Protein AF-A0A7X7Q668-F1 (afdb_monomer)

Mean predicted aligned error: 11.57 Å

Secondary structure (DSSP, 8-state):
------------------SS-TTTTT--EEPPBPTTSSB-TT--EE-GGGHHHHHHHHHHHHHHHTT-GGGGG--TTTS-TT-STTPPTTHHHHHHHHHHHHHS--S--------

Nearest PDB structures (foldseek):
  7r81-assembly1_W2  TM=2.474E-01  e=1.356E+00  Neurospora crassa

Structure (mmCIF, N/CA/C/O backbone):
data_AF-A0A7X7Q668-F1
#
_entry.id   AF-A0A7X7Q668-F1
#
loop_
_atom_site.group_PDB
_atom_site.id
_atom_site.type_symbol
_atom_site.label_atom_id
_atom_site.label_alt_id
_atom_site.label_comp_id
_atom_site.label_asym_id
_atom_site.label_entity_id
_atom_site.label_seq_id
_atom_site.pdbx_PDB_ins_code
_atom_site.Cartn_x
_atom_site.Cartn_y
_atom_site.Cartn_z
_atom_site.occupancy
_atom_site.B_iso_or_equiv
_atom_site.auth_seq_id
_atom_site.auth_comp_id
_atom_site.auth_asym_id
_atom_site.auth_atom_id
_atom_site.pdbx_PDB_model_num
ATOM 1 N N . MET A 1 1 ? -11.277 54.329 60.490 1.00 38.41 1 MET A N 1
ATOM 2 C CA . MET A 1 1 ? -11.273 54.574 59.031 1.00 38.41 1 MET A CA 1
ATOM 3 C C . MET A 1 1 ? -10.767 53.292 58.393 1.00 38.41 1 MET A C 1
ATOM 5 O O . MET A 1 1 ? -9.607 52.975 58.580 1.00 38.41 1 MET A O 1
ATOM 9 N N . SER A 1 2 ? -11.647 52.342 58.073 1.00 48.25 2 SER A N 1
ATOM 10 C CA . SER A 1 2 ? -12.401 52.238 56.810 1.00 48.25 2 SER A CA 1
ATOM 11 C C . SER A 1 2 ? -11.495 52.332 55.588 1.00 48.25 2 SER A C 1
ATOM 13 O O . SER A 1 2 ? -11.111 53.432 55.203 1.00 48.25 2 SER A O 1
ATOM 15 N N . ASN A 1 3 ? -11.137 51.176 55.032 1.00 40.28 3 ASN A N 1
ATOM 16 C CA . ASN A 1 3 ? -11.523 50.719 53.689 1.00 40.28 3 ASN A CA 1
ATOM 17 C C . ASN A 1 3 ? -10.728 49.430 53.411 1.00 40.28 3 ASN A C 1
ATOM 19 O O . ASN A 1 3 ? -9.520 49.409 53.610 1.00 40.28 3 ASN A O 1
ATOM 23 N N . ALA A 1 4 ? -11.365 48.274 53.246 1.00 43.28 4 ALA A N 1
ATOM 24 C CA . ALA A 1 4 ? -12.292 47.835 52.195 1.00 43.28 4 ALA A CA 1
ATOM 25 C C . ALA A 1 4 ? -11.543 46.977 51.166 1.00 43.28 4 ALA A C 1
ATOM 27 O O . ALA A 1 4 ? -10.462 47.317 50.696 1.00 43.28 4 ALA A O 1
ATOM 28 N N . GLU A 1 5 ? -12.151 45.829 50.912 1.00 51.31 5 GLU A N 1
ATOM 29 C CA . GLU A 1 5 ? -11.714 44.702 50.108 1.00 51.31 5 GLU A CA 1
ATOM 30 C C . GLU A 1 5 ? -11.425 45.070 48.649 1.00 51.31 5 GLU A C 1
ATOM 32 O O . GLU A 1 5 ? -12.099 45.907 48.054 1.00 51.31 5 GLU A O 1
ATOM 37 N N . ALA A 1 6 ? -10.506 44.332 48.033 1.00 41.88 6 ALA A N 1
ATOM 38 C CA . ALA A 1 6 ? -10.615 44.013 46.619 1.00 41.88 6 ALA A CA 1
ATOM 39 C C . ALA A 1 6 ? -10.136 42.573 46.428 1.00 41.88 6 ALA A C 1
ATOM 41 O O . ALA A 1 6 ? -8.952 42.301 46.241 1.00 41.88 6 ALA A O 1
ATOM 42 N N . GLY A 1 7 ? -11.081 41.637 46.537 1.00 50.84 7 GLY A N 1
ATOM 43 C CA . GLY A 1 7 ? -10.906 40.303 45.991 1.00 50.84 7 GLY A CA 1
ATOM 44 C C . GL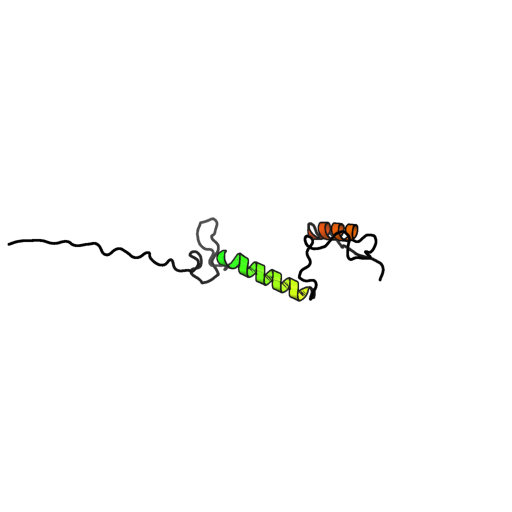Y A 1 7 ? -10.721 40.406 44.481 1.00 50.84 7 GLY A C 1
ATOM 45 O O . GLY A 1 7 ? -11.487 41.086 43.799 1.00 50.84 7 GLY A O 1
ATOM 46 N N . GLN A 1 8 ? -9.704 39.730 43.961 1.00 53.12 8 GLN A N 1
ATOM 47 C CA . GLN A 1 8 ? -9.561 39.491 42.532 1.00 53.12 8 GLN A CA 1
ATOM 48 C C . GLN A 1 8 ? -9.527 37.983 42.284 1.00 53.12 8 GLN A C 1
ATOM 50 O O . GLN A 1 8 ? -8.894 37.246 43.045 1.00 53.12 8 GLN A O 1
ATOM 55 N N . PRO A 1 9 ? -10.280 37.517 41.274 1.00 46.19 9 PRO A N 1
ATOM 56 C CA . PRO A 1 9 ? -10.591 36.112 41.090 1.00 46.19 9 PRO A CA 1
ATOM 57 C C . PRO A 1 9 ? -9.332 35.347 40.700 1.00 46.19 9 PRO A C 1
ATOM 59 O O . PRO A 1 9 ? -8.538 35.811 39.879 1.00 46.19 9 PRO A O 1
ATOM 62 N N . ALA A 1 10 ? -9.179 34.154 41.273 1.00 50.19 10 ALA A N 1
ATOM 63 C CA . ALA A 1 10 ? -8.242 33.161 40.780 1.00 50.19 10 ALA A CA 1
ATOM 64 C C . ALA A 1 10 ? -8.618 32.853 39.325 1.00 50.19 10 ALA A C 1
ATOM 66 O O . ALA A 1 10 ? -9.594 32.152 39.060 1.00 50.19 10 ALA A O 1
ATOM 67 N N . GLY A 1 11 ? -7.884 33.454 38.389 1.00 45.66 11 GLY A N 1
ATOM 68 C CA . GLY A 1 11 ? -7.970 33.121 36.979 1.00 45.66 11 GLY A CA 1
ATOM 69 C C . GLY A 1 11 ? -7.647 31.644 36.832 1.00 45.66 11 GLY A C 1
ATOM 70 O O . GLY A 1 11 ? -6.527 31.217 37.111 1.00 45.66 11 GLY A O 1
ATOM 71 N N . SER A 1 12 ? -8.648 30.862 36.448 1.00 56.16 12 SER A N 1
ATOM 72 C CA . SER A 1 12 ? -8.478 29.478 36.041 1.00 56.16 12 SER A CA 1
ATOM 73 C C . SER A 1 12 ? -7.526 29.449 34.849 1.00 56.16 12 SER A C 1
ATOM 75 O O . SER A 1 12 ? -7.841 29.942 33.765 1.00 56.16 12 SER A O 1
ATOM 77 N N . LEU A 1 13 ? -6.328 28.909 35.075 1.00 54.09 13 LEU A N 1
ATOM 78 C CA . LEU A 1 13 ? -5.397 28.576 34.005 1.00 54.09 13 LEU A CA 1
ATOM 79 C C . LEU A 1 13 ? -6.079 27.569 33.062 1.00 54.09 13 LEU A C 1
ATOM 81 O O . LEU A 1 13 ? -6.847 26.731 33.543 1.00 54.09 13 LEU A O 1
ATOM 85 N N . PRO A 1 14 ? -5.835 27.639 31.741 1.00 53.00 14 PRO A N 1
ATOM 86 C CA . PRO A 1 14 ? -6.390 26.675 30.805 1.00 53.00 14 PRO A CA 1
ATOM 87 C C . PRO A 1 14 ? -5.905 25.280 31.194 1.00 53.00 14 PRO A C 1
ATOM 89 O O . PRO A 1 14 ? -4.703 25.038 31.271 1.00 53.00 14 PRO A O 1
ATOM 92 N N . GLU A 1 15 ? -6.849 24.389 31.475 1.00 58.44 15 GLU A N 1
ATOM 93 C CA . GLU A 1 15 ? -6.597 22.975 31.724 1.00 58.44 15 GLU A CA 1
ATOM 94 C C . GLU A 1 15 ? -5.890 22.410 30.484 1.00 58.44 15 GLU A C 1
ATOM 96 O O . GLU A 1 15 ? -6.469 22.378 29.395 1.00 58.44 15 GLU A O 1
ATOM 101 N N . GLU A 1 16 ? -4.602 22.072 30.615 1.00 57.72 16 GLU A N 1
ATOM 102 C CA . GLU A 1 16 ? -3.827 21.446 29.544 1.00 57.72 16 GLU A CA 1
ATOM 103 C C . GLU A 1 16 ? -4.564 20.174 29.122 1.00 57.72 16 GLU A C 1
ATOM 105 O O . GLU A 1 16 ? -4.647 19.207 29.880 1.00 57.72 16 GLU A O 1
ATOM 110 N N . ALA A 1 17 ? -5.163 20.201 27.931 1.00 61.56 17 ALA A N 1
ATOM 111 C CA . ALA A 1 17 ? -5.915 19.071 27.417 1.00 61.56 17 ALA A CA 1
ATOM 112 C C . ALA A 1 17 ? -5.003 17.837 27.381 1.00 61.56 17 ALA A C 1
ATOM 114 O O . ALA A 1 17 ? -3.964 17.849 26.717 1.00 61.56 17 ALA A O 1
ATOM 115 N N . ASP A 1 18 ? -5.396 16.784 28.103 1.00 65.06 18 ASP A N 1
ATOM 116 C CA . ASP A 1 18 ? -4.684 15.508 28.122 1.00 65.06 18 ASP A CA 1
ATOM 117 C C . ASP A 1 18 ? -4.441 15.042 26.670 1.00 65.06 18 ASP A C 1
ATOM 119 O O . ASP A 1 18 ? -5.407 14.866 25.919 1.00 65.06 18 ASP A O 1
ATOM 123 N N . PRO A 1 19 ? -3.179 14.830 26.238 1.00 80.25 19 PRO A N 1
ATOM 124 C CA . PRO A 1 19 ? -2.856 14.430 24.866 1.00 80.25 19 PRO A CA 1
ATOM 125 C C . PRO A 1 19 ? -3.371 13.027 24.512 1.00 80.25 19 PRO A C 1
ATOM 127 O O . PRO A 1 19 ? -3.212 12.559 23.380 1.00 80.25 19 PRO A O 1
ATOM 130 N N . ARG A 1 20 ? -3.959 12.306 25.471 1.00 87.56 20 ARG A N 1
ATOM 131 C CA . ARG A 1 20 ? -4.556 10.995 25.242 1.00 87.56 20 ARG A CA 1
ATOM 132 C C . ARG A 1 20 ? -5.826 11.112 24.409 1.00 87.56 20 ARG A C 1
ATOM 134 O O . ARG A 1 20 ? -6.691 11.952 24.625 1.00 87.56 20 ARG A O 1
ATOM 141 N N . CYS A 1 21 ? -5.975 10.175 23.475 1.00 93.00 21 CYS A N 1
ATOM 142 C CA . CYS A 1 21 ? -7.181 10.058 22.662 1.00 93.00 21 CYS A CA 1
ATOM 143 C C . CYS A 1 21 ? -8.433 9.973 23.550 1.00 93.00 21 CYS A C 1
ATOM 145 O O . CYS A 1 21 ? -8.542 9.065 24.368 1.00 93.00 21 CYS A O 1
ATOM 147 N N . THR A 1 22 ? -9.410 10.852 23.341 1.00 93.75 22 THR A N 1
ATOM 148 C CA . THR A 1 22 ? -10.650 10.908 24.137 1.00 93.75 22 THR A CA 1
ATOM 149 C C . THR A 1 22 ? -11.529 9.661 24.002 1.00 93.75 22 THR A C 1
ATOM 151 O O . THR A 1 22 ? -12.314 9.360 24.899 1.00 93.75 22 THR A O 1
ATOM 154 N N . VAL A 1 23 ? -11.368 8.904 22.912 1.00 93.50 23 VAL A N 1
ATOM 155 C CA . VAL A 1 23 ? -12.137 7.684 22.626 1.00 93.50 23 VAL A CA 1
ATOM 156 C C . VAL A 1 23 ? -11.605 6.488 23.417 1.00 93.50 23 VAL A C 1
ATOM 158 O O . VAL A 1 23 ? -12.352 5.841 24.142 1.00 93.50 23 VAL A O 1
ATOM 161 N N . CYS A 1 24 ? -10.308 6.185 23.300 1.00 94.88 24 CYS A N 1
ATOM 162 C CA . CYS A 1 24 ? -9.706 5.008 23.942 1.00 94.88 24 CYS A CA 1
ATOM 163 C C . CYS A 1 24 ? -8.897 5.334 25.205 1.00 94.88 24 CYS A C 1
ATOM 165 O O . CYS A 1 24 ? -8.366 4.428 25.840 1.00 94.88 24 CYS A O 1
ATOM 167 N N . ARG A 1 25 ? -8.738 6.618 25.545 1.00 93.25 25 ARG A N 1
ATOM 168 C CA . ARG A 1 25 ? -7.972 7.134 26.697 1.00 93.25 25 ARG A CA 1
ATOM 169 C C . ARG A 1 25 ? -6.535 6.614 26.771 1.00 93.25 25 ARG A C 1
ATOM 171 O O . ARG A 1 25 ? -5.977 6.418 27.846 1.00 93.25 25 ARG A O 1
ATOM 178 N N . GLY A 1 26 ? -5.939 6.379 25.603 1.00 92.75 26 GLY A N 1
ATOM 179 C CA . GLY A 1 26 ? -4.589 5.831 25.461 1.00 92.75 26 GLY A CA 1
ATOM 180 C C . GLY A 1 26 ? -4.510 4.302 25.381 1.00 92.75 26 GLY A C 1
ATOM 181 O O . GLY A 1 26 ? -3.437 3.788 25.093 1.00 92.75 26 GLY A O 1
ATOM 182 N N . ALA A 1 27 ? -5.615 3.563 25.545 1.00 94.81 27 ALA A N 1
ATOM 183 C CA . ALA A 1 27 ? -5.613 2.099 25.430 1.00 94.81 27 ALA A CA 1
ATOM 184 C C . ALA A 1 27 ? -5.364 1.603 23.994 1.00 94.81 27 ALA A C 1
ATOM 186 O O . ALA A 1 27 ? -4.865 0.503 23.777 1.00 94.81 27 ALA A O 1
ATOM 187 N N . GLY A 1 28 ? -5.737 2.400 22.988 1.00 95.25 28 GLY A N 1
ATOM 188 C CA . GLY A 1 28 ? 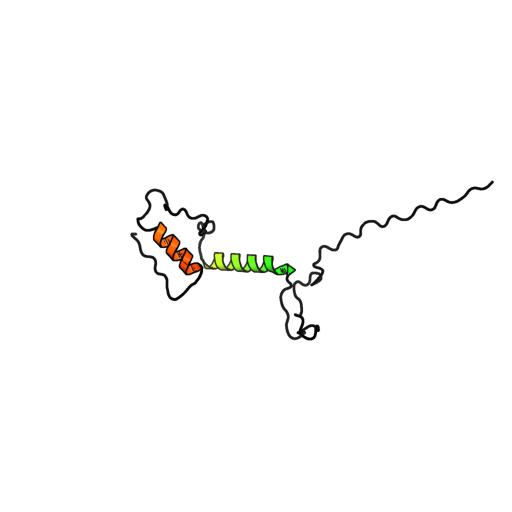-5.536 2.069 21.576 1.00 95.25 28 GLY A CA 1
ATOM 189 C C . GLY A 1 28 ? -6.528 1.057 20.989 1.00 95.25 28 GLY A C 1
ATOM 190 O O . GLY A 1 28 ? -6.509 0.839 19.780 1.00 95.25 28 GLY A O 1
ATOM 191 N N . PHE A 1 29 ? -7.422 0.491 21.794 1.00 96.38 29 PHE A N 1
ATOM 192 C CA . PHE A 1 29 ? -8.483 -0.421 21.364 1.00 96.38 29 PHE A CA 1
ATOM 193 C C . PHE A 1 29 ? -9.807 -0.052 22.033 1.00 96.38 29 PHE A C 1
ATOM 195 O O . PHE A 1 29 ? -9.810 0.608 23.072 1.00 96.38 29 PHE A O 1
ATOM 202 N N . VAL A 1 30 ? -10.916 -0.460 21.422 1.00 97.06 30 VAL A N 1
ATOM 203 C CA . VAL A 1 30 ? -12.280 -0.232 21.910 1.00 97.06 30 VAL A CA 1
ATOM 204 C C . VAL A 1 30 ? -13.178 -1.426 21.600 1.00 97.06 30 VAL A C 1
ATOM 206 O O . VAL A 1 30 ? -12.896 -2.214 20.696 1.00 97.06 30 VAL A O 1
ATOM 209 N N . HIS A 1 31 ? -14.288 -1.525 22.323 1.00 97.25 31 HIS A N 1
ATOM 210 C CA . HIS A 1 31 ? -15.411 -2.370 21.933 1.00 97.25 31 HIS A CA 1
ATOM 211 C C . HIS A 1 31 ? -16.276 -1.608 20.917 1.00 97.25 31 HIS A C 1
ATOM 213 O O . HIS A 1 31 ? -16.620 -0.451 21.179 1.00 97.25 31 HIS A O 1
ATOM 219 N N . PRO A 1 32 ? -16.595 -2.1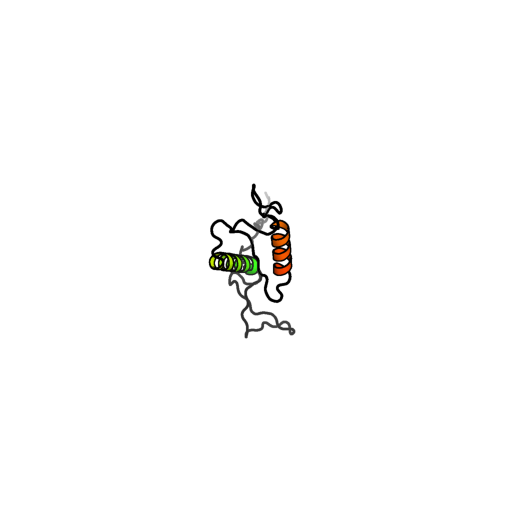89 19.745 1.00 95.19 32 PRO A N 1
ATOM 220 C CA . PRO A 1 32 ? -17.472 -1.538 18.781 1.00 95.19 32 PRO A CA 1
ATOM 221 C C . PRO A 1 32 ? -18.889 -1.412 19.350 1.00 95.19 32 PRO A C 1
ATOM 223 O O . PRO A 1 32 ? -19.288 -2.182 20.217 1.00 95.19 32 PRO A O 1
ATOM 226 N N . VAL A 1 33 ? -19.654 -0.439 18.862 1.00 95.06 33 VAL A N 1
ATOM 227 C CA . VAL A 1 33 ? -21.023 -0.191 19.332 1.00 95.06 33 VAL A CA 1
ATOM 228 C C . VAL A 1 33 ? -22.014 -0.995 18.487 1.00 95.06 33 VAL A C 1
ATOM 230 O O . VAL A 1 33 ? -21.935 -0.984 17.256 1.00 95.06 33 VAL A O 1
ATOM 233 N N . LEU A 1 34 ? -22.930 -1.709 19.141 1.00 95.00 34 LEU A N 1
ATOM 234 C CA . LEU A 1 34 ? -24.025 -2.445 18.507 1.00 95.00 34 LEU A CA 1
ATOM 235 C C . LEU A 1 34 ? -25.086 -1.486 17.954 1.00 95.00 34 LEU A C 1
ATOM 237 O O . LEU A 1 34 ? -25.163 -0.324 18.343 1.00 95.00 34 LEU A O 1
ATOM 241 N N . ALA A 1 35 ? -25.981 -1.992 17.102 1.00 94.31 35 ALA A N 1
ATOM 242 C CA . ALA A 1 35 ? -27.133 -1.215 16.630 1.00 94.31 35 ALA A CA 1
ATOM 243 C C . ALA A 1 35 ? -28.044 -0.730 17.779 1.00 94.31 35 ALA A C 1
ATOM 245 O O . ALA A 1 35 ? -28.739 0.269 17.628 1.00 94.31 35 ALA A O 1
ATOM 246 N N . SER A 1 36 ? -28.011 -1.411 18.931 1.00 94.69 36 SER A N 1
ATOM 247 C CA . SER A 1 36 ? -28.694 -0.995 20.161 1.00 94.69 36 SER A CA 1
ATOM 248 C C . SER A 1 36 ? -28.059 0.223 20.845 1.00 94.69 36 SER A C 1
ATOM 250 O O . SER A 1 36 ? -28.671 0.788 21.744 1.00 94.69 36 SER A O 1
ATOM 252 N N . GLY A 1 37 ? -26.848 0.631 20.452 1.00 93.88 37 GLY A N 1
ATOM 253 C CA . GLY A 1 37 ? -26.072 1.683 21.116 1.00 93.88 37 GLY A CA 1
ATOM 254 C C . GLY A 1 37 ? -25.189 1.182 22.264 1.00 93.88 37 GLY A C 1
ATOM 255 O O . GLY A 1 37 ? -24.404 1.955 22.811 1.00 93.88 37 GLY A O 1
ATOM 256 N N . GLU A 1 38 ? -25.267 -0.104 22.609 1.00 95.06 38 GLU A N 1
ATOM 257 C CA . GLU A 1 38 ? -24.448 -0.710 23.662 1.00 95.06 38 GLU A CA 1
ATOM 258 C C . GLU A 1 38 ? -23.092 -1.202 23.127 1.00 95.06 38 GLU A C 1
ATOM 260 O O . GLU A 1 38 ? -22.994 -1.593 21.959 1.00 95.06 38 GLU A O 1
ATOM 265 N N . PRO A 1 39 ? -22.029 -1.225 23.952 1.00 96.19 39 PRO A N 1
ATOM 266 C CA . PRO A 1 39 ? -20.756 -1.820 23.560 1.00 96.19 39 PRO A CA 1
ATOM 267 C C . PRO A 1 39 ? -20.856 -3.336 23.344 1.00 96.19 39 PRO A C 1
ATOM 269 O O . PRO A 1 39 ? -21.357 -4.076 24.189 1.00 96.19 39 PRO A O 1
ATOM 272 N N . ASP A 1 40 ? -20.289 -3.816 22.243 1.00 96.62 40 ASP A N 1
ATOM 273 C CA . ASP A 1 40 ? -20.095 -5.235 21.969 1.00 96.62 40 ASP A CA 1
ATOM 274 C C . ASP A 1 40 ? -18.846 -5.756 22.696 1.00 96.62 40 ASP A C 1
ATOM 276 O O . ASP A 1 40 ? -17.729 -5.751 22.164 1.00 96.62 40 ASP A O 1
ATOM 280 N N . TYR A 1 41 ? -19.032 -6.232 23.928 1.00 95.38 41 TYR A N 1
ATOM 281 C CA . TYR A 1 41 ? -17.946 -6.786 24.741 1.00 95.38 41 TYR A CA 1
ATOM 282 C C . TYR A 1 41 ? -17.327 -8.074 24.175 1.00 95.38 41 TYR A C 1
ATOM 284 O O . TYR A 1 41 ? -16.255 -8.480 24.623 1.00 95.38 41 TYR A O 1
ATOM 292 N N . SER A 1 42 ? -17.949 -8.707 23.174 1.00 96.19 42 SER A N 1
ATOM 293 C CA . SER A 1 42 ? -17.398 -9.909 22.536 1.00 96.19 42 SER A CA 1
ATOM 294 C C . SER A 1 42 ? -16.255 -9.606 21.561 1.00 96.19 42 SER A C 1
ATOM 296 O O . SER A 1 42 ? -15.482 -10.498 21.209 1.00 96.19 42 SER A O 1
ATOM 298 N N . ARG A 1 43 ? -16.116 -8.347 21.125 1.00 96.44 43 ARG A N 1
ATOM 299 C CA . ARG A 1 43 ? -15.141 -7.931 20.111 1.00 96.44 43 ARG A CA 1
ATOM 300 C C . ARG A 1 43 ? -14.283 -6.784 20.602 1.00 96.44 43 ARG A C 1
ATOM 302 O O . ARG A 1 43 ? -14.792 -5.815 21.143 1.00 96.44 43 ARG A O 1
ATOM 309 N N . VAL A 1 44 ? -12.990 -6.838 20.306 1.00 96.94 44 VAL A N 1
ATOM 310 C CA . VAL A 1 44 ? -12.056 -5.729 20.536 1.00 96.94 44 VAL A CA 1
ATOM 311 C C . VAL A 1 44 ? -11.480 -5.307 19.192 1.00 96.94 44 VAL A C 1
ATOM 313 O O . VAL A 1 44 ? -10.928 -6.131 18.464 1.00 96.94 44 VAL A O 1
ATOM 316 N N . VAL A 1 45 ? -11.623 -4.028 18.847 1.00 96.12 45 VAL A N 1
ATOM 317 C CA . VAL A 1 45 ? -11.126 -3.456 17.588 1.00 96.12 45 VAL A CA 1
ATOM 318 C C . VAL A 1 45 ? -10.152 -2.310 17.863 1.00 96.12 45 VAL A C 1
ATOM 320 O O . VAL A 1 45 ? -10.238 -1.668 18.914 1.00 96.12 45 VAL A O 1
ATOM 323 N N . PRO A 1 46 ? -9.205 -2.020 16.954 1.00 96.75 46 PRO A N 1
ATOM 324 C CA . PRO A 1 46 ? -8.347 -0.852 17.097 1.00 96.75 46 PRO A CA 1
ATOM 325 C C . PRO A 1 46 ? -9.158 0.442 17.157 1.00 96.75 46 PRO A C 1
ATOM 327 O O . PRO A 1 46 ? -10.120 0.625 16.413 1.00 96.75 46 PRO A O 1
ATOM 330 N N . CYS A 1 47 ? -8.746 1.363 18.025 1.00 96.19 47 CYS A N 1
ATOM 331 C CA . CYS A 1 47 ? -9.301 2.710 18.037 1.00 96.19 47 CYS A CA 1
ATOM 332 C C . CYS A 1 47 ? -8.930 3.439 16.738 1.00 96.19 47 CYS A C 1
ATOM 334 O O . CYS A 1 47 ? -7.811 3.291 16.242 1.00 96.19 47 CYS A O 1
ATOM 336 N N . ALA A 1 48 ? -9.817 4.307 16.247 1.00 95.06 48 ALA A N 1
ATOM 337 C CA . ALA A 1 48 ? -9.559 5.143 15.075 1.00 95.06 48 ALA A CA 1
ATOM 338 C C . ALA A 1 48 ? -8.282 5.998 15.208 1.00 95.06 48 ALA A C 1
ATOM 340 O O . ALA A 1 48 ? -7.620 6.274 14.213 1.00 95.06 48 ALA A O 1
ATOM 341 N N . CYS A 1 49 ? -7.867 6.350 16.433 1.00 95.31 49 CYS A N 1
ATOM 342 C CA . CYS A 1 49 ? -6.607 7.065 16.662 1.00 95.31 49 CYS A CA 1
ATOM 343 C C . CYS A 1 49 ? -5.355 6.266 16.258 1.00 95.31 49 CYS A C 1
ATOM 345 O O . CYS A 1 49 ? -4.272 6.835 16.161 1.00 95.31 49 CYS A O 1
ATOM 347 N N . ARG A 1 50 ? -5.470 4.946 16.056 1.00 95.50 50 ARG A N 1
ATOM 348 C CA . ARG A 1 50 ? -4.373 4.079 15.604 1.00 95.50 50 ARG A CA 1
ATOM 349 C C . ARG A 1 50 ? -4.375 3.824 14.103 1.00 95.50 50 ARG A C 1
ATOM 351 O O . ARG A 1 50 ? -3.408 3.23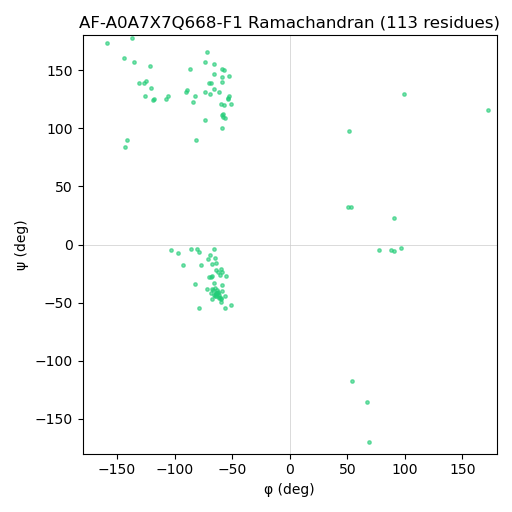5 13.628 1.00 95.50 50 ARG A O 1
ATOM 358 N N . THR A 1 51 ? -5.403 4.246 13.368 1.00 93.38 51 THR A N 1
ATOM 359 C CA . THR A 1 51 ? -5.568 3.931 11.940 1.00 93.38 51 THR A CA 1
ATOM 360 C C . THR A 1 51 ? -4.311 4.250 11.137 1.00 93.38 51 THR A C 1
ATOM 362 O O . THR A 1 51 ? -3.762 3.362 10.491 1.00 93.38 51 THR A O 1
ATOM 365 N N . ASP A 1 52 ? -3.777 5.464 11.261 1.00 93.81 52 ASP A N 1
ATOM 366 C CA . ASP A 1 52 ? -2.596 5.876 10.497 1.00 93.81 52 ASP A CA 1
ATOM 367 C C . ASP A 1 52 ? -1.342 5.081 10.869 1.00 93.81 52 ASP A C 1
ATOM 369 O O . ASP A 1 52 ? -0.527 4.748 10.010 1.00 93.81 52 ASP A O 1
ATOM 373 N N . ALA A 1 53 ? -1.176 4.760 12.154 1.00 94.56 53 ALA A N 1
ATOM 374 C CA . ALA A 1 53 ? -0.050 3.957 12.618 1.00 94.56 53 ALA A CA 1
ATOM 375 C C . ALA A 1 53 ? -0.124 2.530 12.058 1.00 94.56 53 ALA A C 1
ATOM 377 O O . ALA A 1 53 ? 0.876 2.017 11.563 1.00 94.56 53 ALA A O 1
ATOM 378 N N . LEU A 1 54 ? -1.316 1.930 12.068 1.00 95.50 54 LEU A N 1
ATOM 379 C CA . LEU A 1 54 ? -1.557 0.600 11.510 1.00 95.50 54 LEU A CA 1
ATOM 380 C C . LEU A 1 54 ? -1.386 0.576 9.987 1.00 95.50 54 LEU A C 1
ATOM 382 O O . LEU A 1 54 ? -0.818 -0.370 9.448 1.00 95.50 54 LEU A O 1
ATOM 386 N N . LEU A 1 55 ? -1.829 1.623 9.284 1.00 94.81 55 LEU A N 1
ATOM 387 C CA . LEU A 1 55 ? -1.606 1.768 7.845 1.00 94.81 55 LEU A CA 1
ATOM 388 C C . LEU A 1 55 ? -0.111 1.835 7.516 1.00 94.81 55 LEU A C 1
ATOM 390 O O . LEU A 1 55 ? 0.345 1.113 6.630 1.00 94.81 55 LEU A O 1
ATOM 394 N N . ARG A 1 56 ? 0.667 2.629 8.262 1.00 94.56 56 ARG A N 1
ATOM 395 C CA . ARG A 1 56 ? 2.130 2.702 8.104 1.00 94.56 56 ARG A CA 1
ATOM 396 C C . ARG A 1 56 ? 2.820 1.370 8.390 1.00 94.56 56 ARG A C 1
ATOM 398 O O . ARG A 1 56 ? 3.717 0.976 7.652 1.00 94.56 56 ARG A O 1
ATOM 405 N N . GLU A 1 57 ? 2.400 0.660 9.431 1.00 95.31 57 GLU A N 1
ATOM 406 C CA . GLU A 1 57 ? 2.953 -0.654 9.775 1.00 95.31 57 GLU A CA 1
ATOM 407 C C . GLU A 1 57 ? 2.666 -1.696 8.684 1.00 95.31 57 GLU A C 1
ATOM 409 O O . GLU A 1 57 ? 3.560 -2.448 8.278 1.00 95.31 57 GLU A O 1
ATOM 414 N N . LYS A 1 58 ? 1.438 -1.699 8.152 1.00 94.44 58 LYS A N 1
ATOM 415 C CA . LYS A 1 58 ? 1.053 -2.536 7.011 1.00 94.44 58 LYS A CA 1
ATOM 416 C C . LYS A 1 58 ? 1.907 -2.217 5.783 1.00 94.44 58 LYS A C 1
ATOM 418 O O . LYS A 1 58 ? 2.461 -3.137 5.186 1.00 94.44 58 LYS A O 1
ATOM 423 N N . GLN A 1 59 ? 2.038 -0.936 5.436 1.00 90.38 59 GLN A N 1
ATOM 424 C CA . GLN A 1 59 ? 2.851 -0.451 4.318 1.00 90.38 59 GLN A CA 1
ATOM 425 C C . GLN A 1 59 ? 4.310 -0.923 4.448 1.00 90.38 59 GLN A C 1
ATOM 427 O O . GLN A 1 59 ? 4.814 -1.624 3.575 1.00 90.38 59 GLN A O 1
ATOM 432 N N . SER A 1 60 ? 4.950 -0.645 5.589 1.00 89.69 60 SER A N 1
ATOM 433 C CA . SER A 1 60 ? 6.335 -1.049 5.873 1.00 89.69 60 SER A CA 1
ATOM 434 C C . SER A 1 60 ? 6.531 -2.565 5.802 1.00 89.69 60 SER A C 1
ATOM 436 O O . SER A 1 60 ? 7.570 -3.070 5.375 1.00 89.69 60 SER A O 1
ATOM 438 N N . THR A 1 61 ? 5.524 -3.330 6.214 1.00 92.06 61 THR A N 1
ATOM 439 C CA . THR A 1 61 ? 5.562 -4.789 6.122 1.00 92.06 61 THR A CA 1
ATOM 440 C C . THR A 1 61 ? 5.529 -5.260 4.670 1.00 92.06 61 THR A C 1
ATOM 442 O O . THR A 1 61 ? 6.366 -6.075 4.290 1.00 92.06 61 THR A O 1
ATOM 445 N N . LEU A 1 62 ? 4.637 -4.716 3.838 1.00 91.12 62 LEU A N 1
ATOM 446 C CA . LEU A 1 62 ? 4.567 -5.046 2.409 1.00 91.12 62 LEU A CA 1
ATOM 447 C C . LEU A 1 62 ? 5.852 -4.671 1.660 1.00 91.12 62 LEU A C 1
ATOM 449 O O . LEU A 1 62 ? 6.337 -5.457 0.847 1.00 91.12 62 LEU A O 1
ATOM 453 N N . GLU A 1 63 ? 6.440 -3.516 1.962 1.00 87.94 63 GLU A N 1
ATOM 454 C CA . GLU A 1 63 ? 7.706 -3.071 1.368 1.00 87.94 63 GLU A CA 1
ATOM 455 C C . GLU A 1 63 ? 8.857 -4.031 1.690 1.00 87.94 63 GLU A C 1
ATOM 457 O O . GLU A 1 63 ? 9.609 -4.412 0.790 1.00 87.94 63 GLU A O 1
ATOM 462 N N . ARG A 1 64 ? 8.951 -4.491 2.947 1.00 87.50 64 ARG A N 1
ATOM 463 C CA . ARG A 1 64 ? 9.943 -5.496 3.365 1.00 87.50 64 ARG A CA 1
ATOM 464 C C . ARG A 1 64 ? 9.766 -6.818 2.624 1.00 87.50 64 ARG A C 1
ATOM 466 O O . ARG A 1 64 ? 10.750 -7.370 2.147 1.00 87.50 64 ARG A O 1
ATOM 473 N N . TYR A 1 65 ? 8.532 -7.306 2.489 1.00 92.12 65 TYR A N 1
ATOM 474 C CA . TYR A 1 65 ? 8.256 -8.547 1.753 1.00 92.12 65 TYR A CA 1
ATOM 475 C C . TYR A 1 65 ? 8.520 -8.434 0.247 1.00 92.12 65 TYR A C 1
ATOM 477 O O . TYR A 1 65 ? 8.840 -9.432 -0.393 1.00 92.12 65 TYR A O 1
ATOM 485 N N . SER A 1 66 ? 8.410 -7.232 -0.319 1.00 89.62 66 SER A N 1
ATOM 486 C CA . SER A 1 66 ? 8.567 -6.999 -1.759 1.00 89.62 66 SER A CA 1
ATOM 487 C C . SER A 1 66 ? 10.030 -6.953 -2.220 1.00 89.62 66 SER A C 1
ATOM 489 O O . SER A 1 66 ? 10.276 -6.885 -3.421 1.00 89.62 66 SER A O 1
ATOM 491 N N . ASN A 1 67 ? 11.005 -6.985 -1.299 1.00 87.94 67 ASN A N 1
ATOM 492 C CA . ASN A 1 67 ? 12.446 -6.950 -1.598 1.00 87.94 67 ASN A CA 1
ATOM 493 C C . ASN A 1 67 ? 12.862 -5.806 -2.550 1.00 87.94 67 ASN A C 1
ATOM 495 O O . ASN A 1 67 ? 13.797 -5.947 -3.336 1.00 87.94 67 ASN A O 1
ATOM 499 N N . LEU A 1 68 ? 12.177 -4.658 -2.484 1.00 87.75 68 LEU A N 1
ATOM 500 C CA . LEU A 1 68 ? 12.372 -3.555 -3.435 1.00 87.75 68 LEU A CA 1
ATOM 501 C C . LEU A 1 68 ? 13.726 -2.851 -3.268 1.00 87.75 68 LEU A C 1
ATOM 503 O O . LEU A 1 68 ? 14.255 -2.299 -4.230 1.00 87.75 68 LEU A O 1
ATOM 507 N N . GLY A 1 69 ? 14.305 -2.855 -2.062 1.00 87.06 69 GLY A N 1
ATOM 508 C CA . GLY A 1 69 ? 15.603 -2.235 -1.790 1.00 87.06 69 GLY A CA 1
ATOM 509 C C . GLY A 1 69 ? 15.641 -0.768 -2.229 1.00 87.06 69 GLY A C 1
ATOM 510 O O . GLY A 1 69 ? 14.865 0.059 -1.750 1.00 87.06 69 GLY A O 1
ATOM 511 N N . PHE A 1 70 ? 16.521 -0.452 -3.182 1.00 86.62 70 PHE A N 1
ATOM 512 C CA . PHE A 1 70 ? 16.640 0.899 -3.730 1.00 86.62 70 PHE A CA 1
ATOM 513 C C . PHE A 1 70 ? 15.411 1.338 -4.536 1.00 86.62 70 PHE A C 1
ATOM 515 O O . PHE A 1 70 ? 15.265 2.527 -4.766 1.00 86.62 70 PHE A O 1
ATOM 522 N N . LEU A 1 71 ? 14.525 0.430 -4.959 1.00 88.69 71 LEU A N 1
ATOM 523 C CA . LEU A 1 71 ? 13.338 0.749 -5.760 1.00 88.69 71 LEU A CA 1
ATOM 524 C C . LEU A 1 71 ? 12.162 1.290 -4.934 1.00 88.69 71 LEU A C 1
ATOM 526 O O . LEU A 1 71 ? 11.150 1.675 -5.506 1.00 88.69 71 LEU A O 1
ATOM 530 N N . THR A 1 72 ? 12.280 1.344 -3.607 1.00 88.94 72 THR A N 1
ATOM 531 C CA . THR A 1 72 ? 11.213 1.780 -2.681 1.00 88.94 72 THR A CA 1
ATOM 532 C C . THR A 1 72 ? 10.709 3.207 -2.911 1.00 88.94 72 THR A C 1
ATOM 534 O O . THR A 1 72 ? 9.591 3.525 -2.526 1.00 88.94 72 T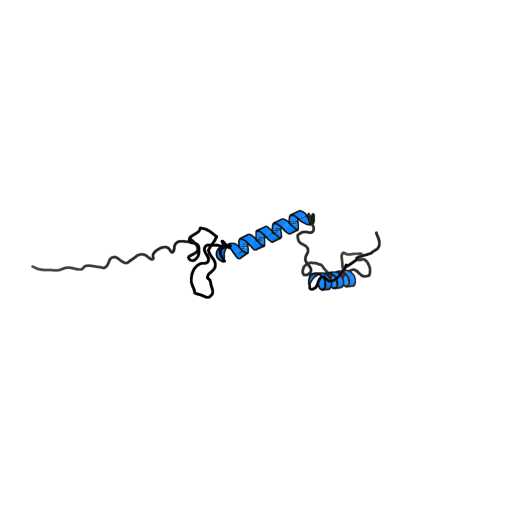HR A O 1
ATOM 537 N N . HIS A 1 73 ? 11.497 4.065 -3.563 1.00 86.88 73 HIS A N 1
ATOM 538 C CA . HIS A 1 73 ? 11.091 5.429 -3.918 1.00 86.88 73 HIS A CA 1
ATOM 539 C C . HIS A 1 73 ? 10.319 5.518 -5.250 1.00 86.88 73 HIS A C 1
ATOM 541 O O . HIS A 1 73 ? 9.884 6.607 -5.637 1.00 86.88 73 HIS A O 1
ATOM 547 N N . TYR A 1 74 ? 10.162 4.403 -5.972 1.00 90.31 74 TYR A N 1
ATOM 548 C CA . TYR A 1 74 ? 9.379 4.364 -7.200 1.00 90.31 74 TYR A CA 1
ATOM 549 C C . TYR A 1 74 ? 7.906 4.053 -6.925 1.00 90.31 74 TYR A C 1
ATOM 551 O O . TYR A 1 74 ? 7.564 3.106 -6.222 1.00 90.31 74 TYR A O 1
ATOM 559 N N . SER A 1 75 ? 7.036 4.836 -7.550 1.00 92.06 75 SER A N 1
ATOM 560 C CA . SER A 1 75 ? 5.593 4.642 -7.622 1.00 92.06 75 SER A CA 1
ATOM 561 C C . SER A 1 75 ? 5.123 4.915 -9.051 1.00 92.06 75 SER A C 1
ATOM 563 O O . SER A 1 75 ? 5.909 5.315 -9.915 1.00 92.06 75 SER A O 1
ATOM 565 N N . PHE A 1 76 ? 3.832 4.737 -9.330 1.00 93.00 76 PHE A N 1
ATOM 566 C CA . PHE A 1 76 ? 3.293 5.093 -10.643 1.00 93.00 76 PHE A CA 1
ATOM 567 C C . PHE A 1 76 ? 3.414 6.591 -10.956 1.00 93.00 76 PHE A C 1
ATOM 569 O O . PHE A 1 76 ? 3.415 6.953 -12.131 1.00 93.00 76 PHE A O 1
ATOM 576 N N . GLU A 1 77 ? 3.502 7.445 -9.937 1.00 91.88 77 GLU A N 1
ATOM 577 C CA . GLU A 1 77 ? 3.662 8.895 -10.047 1.00 91.88 77 GLU A CA 1
ATOM 578 C C . GLU A 1 77 ? 5.118 9.312 -10.279 1.00 91.88 77 GLU A C 1
ATOM 580 O O . GLU A 1 77 ? 5.361 10.299 -10.969 1.00 91.88 77 GLU A O 1
ATOM 585 N N . THR A 1 78 ? 6.088 8.587 -9.711 1.00 91.69 78 THR A N 1
ATOM 586 C CA . THR A 1 78 ? 7.515 8.941 -9.824 1.00 91.69 78 THR A CA 1
ATOM 587 C C . THR A 1 78 ? 8.218 8.258 -10.998 1.00 91.69 78 THR A C 1
ATOM 589 O O . THR A 1 78 ? 9.279 8.715 -11.431 1.00 91.69 78 THR A O 1
ATOM 592 N N . LEU A 1 79 ? 7.641 7.186 -11.551 1.00 90.19 79 LEU A N 1
ATOM 593 C CA . LEU A 1 79 ? 8.140 6.545 -12.766 1.00 90.19 79 LEU A CA 1
ATOM 594 C C . LEU A 1 79 ? 7.931 7.442 -13.991 1.00 90.19 79 LEU A C 1
ATOM 596 O O . LEU A 1 79 ? 6.828 7.906 -14.271 1.00 90.19 79 LEU A O 1
ATOM 600 N N . GLN A 1 80 ? 8.996 7.640 -14.768 1.00 87.94 80 GLN A N 1
ATOM 601 C CA . GLN A 1 80 ? 8.938 8.399 -16.016 1.00 87.94 80 GLN A CA 1
ATOM 602 C C . GLN A 1 80 ? 8.474 7.495 -17.167 1.00 87.94 80 GLN A C 1
ATOM 604 O O . GLN A 1 80 ? 9.152 6.505 -17.447 1.00 87.94 80 GLN A O 1
ATOM 609 N N . PRO A 1 81 ? 7.382 7.825 -17.885 1.00 84.44 81 PRO A N 1
ATOM 610 C CA . PRO A 1 81 ? 6.878 6.997 -18.986 1.00 84.44 81 PRO A CA 1
ATOM 611 C C . PRO A 1 81 ? 7.874 6.801 -20.134 1.00 84.44 81 PRO A C 1
ATOM 613 O O . PRO A 1 81 ? 7.817 5.792 -20.829 1.00 84.44 81 PRO A O 1
ATOM 616 N N . SER A 1 82 ? 8.806 7.740 -20.317 1.00 82.44 82 SER A N 1
ATOM 617 C CA . SER A 1 82 ? 9.899 7.638 -21.290 1.00 82.44 82 SER A CA 1
ATOM 618 C C . SER A 1 82 ? 10.952 6.580 -20.933 1.00 82.44 82 SER A C 1
ATOM 620 O O . SER A 1 82 ? 11.834 6.308 -21.742 1.00 82.44 82 SER A O 1
ATOM 622 N N . GLY A 1 83 ? 10.889 5.993 -19.733 1.00 79.38 83 GLY A N 1
ATOM 623 C CA . GLY A 1 83 ? 11.922 5.102 -19.216 1.00 79.38 83 GLY A CA 1
ATOM 624 C C . GLY A 1 83 ? 13.229 5.837 -18.894 1.00 79.38 83 GLY A C 1
ATOM 625 O O . GLY A 1 83 ? 13.290 7.068 -18.870 1.00 79.38 83 GLY A O 1
ATOM 626 N N . ARG A 1 84 ? 14.293 5.072 -18.617 1.00 75.88 84 ARG A N 1
ATOM 627 C CA . ARG A 1 84 ? 15.661 5.607 -18.480 1.00 75.88 84 ARG A CA 1
ATOM 628 C C . ARG A 1 84 ? 16.232 5.972 -19.856 1.00 75.88 84 ARG A C 1
ATOM 630 O O . ARG A 1 84 ? 15.804 5.421 -20.864 1.00 75.88 84 ARG A O 1
ATOM 637 N N . ALA A 1 85 ? 17.215 6.876 -19.895 1.00 63.97 85 ALA A N 1
ATOM 638 C CA . ALA A 1 85 ? 17.922 7.224 -21.130 1.00 63.97 85 ALA A CA 1
ATOM 639 C C . ALA A 1 85 ? 18.487 5.958 -21.810 1.00 63.97 85 ALA A C 1
ATOM 641 O O . ALA A 1 85 ? 19.179 5.177 -21.160 1.00 63.97 85 ALA A O 1
ATOM 642 N N . GLY A 1 86 ? 18.154 5.753 -23.092 1.00 63.47 86 GLY A N 1
ATOM 643 C CA . GLY A 1 86 ? 18.352 4.476 -23.802 1.00 63.47 86 GLY A CA 1
ATOM 644 C C . GLY A 1 86 ? 17.159 3.511 -23.712 1.00 63.47 86 GLY A C 1
ATOM 645 O O . GLY A 1 86 ? 17.348 2.304 -23.816 1.00 63.47 86 GLY A O 1
ATOM 646 N N . GLY A 1 87 ? 15.958 4.043 -23.453 1.00 62.66 87 GLY A N 1
ATOM 647 C CA . GLY A 1 87 ? 14.749 3.297 -23.110 1.00 62.66 87 GLY A CA 1
ATOM 648 C C . GLY A 1 87 ? 14.373 2.179 -24.083 1.00 62.66 87 GLY A C 1
ATOM 649 O O . GLY A 1 87 ? 14.542 2.285 -25.292 1.00 62.66 87 GLY A O 1
ATOM 650 N N . VAL A 1 88 ? 13.831 1.106 -23.511 1.00 66.25 88 VAL A N 1
ATOM 651 C CA . VAL A 1 88 ? 13.248 -0.022 -24.240 1.00 66.25 88 VAL A CA 1
ATOM 652 C C . VAL A 1 88 ? 11.898 0.377 -24.831 1.00 66.25 88 VAL A C 1
ATOM 654 O O . VAL A 1 88 ? 11.028 0.893 -24.116 1.00 66.25 88 VAL A O 1
ATOM 657 N N . ASP A 1 89 ? 11.709 0.086 -26.118 1.00 75.12 89 ASP A N 1
ATOM 658 C CA . ASP A 1 89 ? 10.411 0.201 -26.778 1.00 75.12 89 ASP A CA 1
ATOM 659 C C . ASP A 1 89 ? 9.351 -0.570 -25.976 1.00 75.12 89 ASP A C 1
ATOM 661 O O . ASP A 1 89 ? 9.524 -1.738 -25.628 1.00 75.12 89 ASP A O 1
ATOM 665 N N . GLY A 1 90 ? 8.247 0.103 -25.644 1.00 84.81 90 GLY A N 1
ATOM 666 C CA . GLY A 1 90 ? 7.127 -0.500 -24.916 1.00 84.81 90 GLY A CA 1
ATOM 667 C C . GLY A 1 90 ? 7.101 -0.274 -23.400 1.00 84.81 90 GLY A C 1
ATOM 668 O O . GLY A 1 90 ? 6.106 -0.647 -22.778 1.00 84.81 90 GLY A O 1
ATOM 669 N N . PHE A 1 91 ? 8.091 0.396 -22.789 1.00 89.25 91 PHE A N 1
ATOM 670 C CA . PHE A 1 91 ? 8.051 0.697 -21.345 1.00 89.25 91 PHE A CA 1
ATOM 671 C C . PHE A 1 91 ? 6.794 1.480 -20.931 1.00 89.25 91 PHE A C 1
ATOM 673 O O . PHE A 1 91 ? 6.135 1.113 -19.961 1.00 89.25 91 PHE A O 1
ATOM 680 N N . ALA A 1 92 ? 6.406 2.508 -21.694 1.00 89.94 92 ALA A N 1
ATOM 681 C CA . ALA A 1 92 ? 5.188 3.279 -21.426 1.00 89.94 92 ALA A CA 1
ATOM 682 C C . ALA A 1 92 ? 3.922 2.399 -21.434 1.00 89.94 92 ALA A C 1
ATOM 684 O O . ALA A 1 92 ? 3.049 2.543 -20.580 1.00 89.94 92 ALA A O 1
ATOM 685 N N . VAL A 1 93 ? 3.846 1.448 -22.372 1.00 91.50 93 VAL A N 1
ATOM 686 C CA . VAL A 1 93 ? 2.728 0.497 -22.484 1.00 91.50 93 VAL A CA 1
ATOM 687 C C . VAL A 1 93 ? 2.716 -0.474 -21.303 1.00 91.50 93 VAL A C 1
ATOM 689 O O . VAL A 1 93 ? 1.651 -0.753 -20.745 1.00 91.50 93 VAL A O 1
ATOM 692 N N . ALA A 1 94 ? 3.886 -0.966 -20.891 1.00 93.00 94 ALA A N 1
ATOM 693 C CA . ALA A 1 94 ? 4.032 -1.827 -19.722 1.00 93.00 94 ALA A CA 1
ATOM 694 C C . ALA A 1 94 ? 3.642 -1.097 -18.427 1.00 93.00 94 ALA A C 1
ATOM 696 O O . ALA A 1 94 ? 2.892 -1.649 -17.623 1.00 93.00 94 ALA A O 1
ATOM 697 N N . LEU A 1 95 ? 4.084 0.154 -18.257 1.00 93.06 95 LEU A N 1
ATOM 698 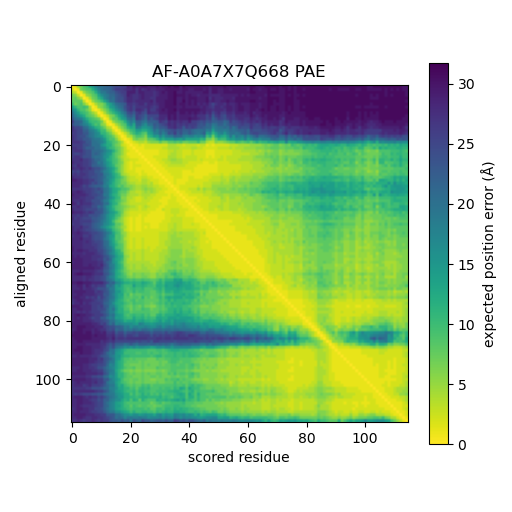C CA . LEU A 1 95 ? 3.753 0.998 -17.108 1.00 93.06 95 LEU A CA 1
ATOM 699 C C . LEU A 1 95 ? 2.241 1.213 -16.988 1.00 93.06 95 LEU A C 1
ATOM 701 O O . LEU A 1 95 ? 1.671 1.026 -15.915 1.00 93.06 95 LEU A O 1
ATOM 705 N N . GLU A 1 96 ? 1.583 1.553 -18.094 1.00 94.06 96 GLU A N 1
ATOM 706 C CA . GLU A 1 96 ? 0.135 1.761 -18.119 1.00 94.06 96 GLU A CA 1
ATOM 707 C C . GLU A 1 96 ? -0.640 0.452 -17.885 1.00 94.06 96 GLU A C 1
ATOM 709 O O . GLU A 1 96 ? -1.629 0.420 -17.152 1.00 94.06 96 GLU A O 1
ATOM 714 N N . SER A 1 97 ? -0.164 -0.666 -18.439 1.00 95.31 97 SER A N 1
ATOM 715 C CA . SER A 1 97 ? -0.763 -1.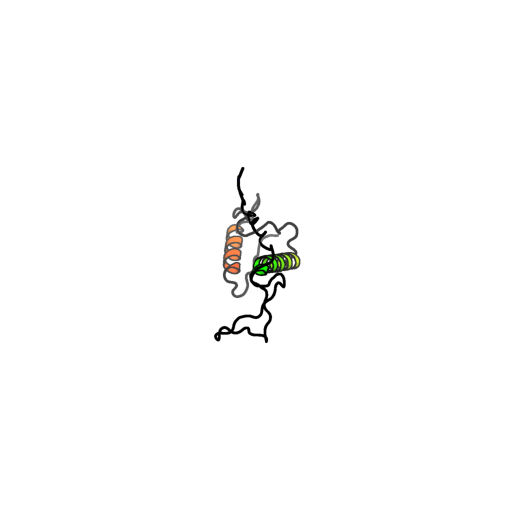986 -18.195 1.00 95.31 97 SER A CA 1
ATOM 716 C C . SER A 1 97 ? -0.640 -2.405 -16.727 1.00 95.31 97 SER A C 1
ATOM 718 O O . SER A 1 97 ? -1.611 -2.887 -16.142 1.00 95.31 97 SER A O 1
ATOM 720 N N . ALA A 1 98 ? 0.520 -2.163 -16.110 1.00 96.12 98 ALA A N 1
ATOM 721 C CA . ALA A 1 98 ? 0.745 -2.397 -14.688 1.00 96.12 98 ALA A CA 1
ATOM 722 C C . ALA A 1 98 ? -0.140 -1.500 -13.811 1.00 96.12 98 ALA A C 1
ATOM 724 O O . ALA A 1 98 ? -0.732 -1.991 -12.851 1.00 96.12 98 ALA A O 1
ATOM 725 N N . ARG A 1 99 ? -0.299 -0.216 -14.165 1.00 95.94 99 ARG A N 1
ATOM 726 C CA . ARG A 1 99 ? -1.182 0.725 -13.457 1.00 95.94 99 ARG A CA 1
ATOM 727 C C . ARG A 1 99 ? -2.635 0.250 -13.468 1.00 95.94 99 ARG A C 1
ATOM 729 O O . ARG A 1 99 ? -3.281 0.224 -12.423 1.00 95.94 99 ARG A O 1
ATOM 736 N N . ARG A 1 100 ? -3.137 -0.181 -14.627 1.00 96.50 100 ARG A N 1
ATOM 737 C CA . ARG A 1 100 ? -4.505 -0.701 -14.766 1.00 96.50 100 ARG A CA 1
ATOM 738 C C . ARG A 1 100 ? -4.719 -1.987 -13.975 1.00 96.50 100 ARG A C 1
ATOM 740 O O . ARG A 1 100 ? -5.724 -2.114 -13.285 1.00 96.50 100 ARG A O 1
ATOM 747 N N . TYR A 1 101 ? -3.764 -2.914 -14.041 1.00 97.56 101 TYR A N 1
ATOM 748 C CA . TYR A 1 101 ? -3.823 -4.157 -13.273 1.00 97.56 101 TYR A CA 1
ATOM 749 C C . TYR A 1 101 ? -3.789 -3.902 -11.760 1.00 97.56 101 TYR A C 1
ATOM 751 O O . TYR A 1 101 ? -4.513 -4.552 -11.019 1.00 97.56 101 TYR A O 1
ATOM 759 N N . ALA A 1 102 ? -2.995 -2.936 -11.291 1.00 95.38 102 ALA A N 1
ATOM 760 C CA . ALA A 1 102 ? -2.953 -2.577 -9.875 1.00 95.38 102 ALA A CA 1
ATOM 761 C C . ALA A 1 102 ? -4.277 -1.971 -9.371 1.00 95.38 102 ALA A C 1
ATOM 763 O O . ALA A 1 102 ? -4.640 -2.194 -8.218 1.00 95.38 102 ALA A O 1
ATOM 764 N N . ALA A 1 103 ? -5.000 -1.231 -10.220 1.00 96.50 103 ALA A N 1
ATOM 765 C CA . ALA A 1 103 ? -6.306 -0.666 -9.880 1.00 96.50 103 ALA A CA 1
ATOM 766 C C . ALA A 1 103 ? -7.409 -1.735 -9.793 1.00 96.50 103 ALA A C 1
ATOM 768 O O . ALA A 1 103 ? -8.272 -1.661 -8.920 1.00 96.50 103 ALA A O 1
ATOM 769 N N . GLU A 1 104 ? -7.377 -2.733 -10.678 1.00 97.19 104 GLU A N 1
ATOM 770 C CA . GLU A 1 104 ? -8.343 -3.831 -10.694 1.00 97.19 104 GLU A CA 1
ATOM 771 C C . GLU A 1 104 ? -7.666 -5.166 -11.070 1.00 97.19 104 GLU A C 1
ATOM 773 O O . GLU A 1 104 ? -7.684 -5.579 -12.236 1.00 97.19 104 GLU A O 1
ATOM 778 N N . PRO A 1 105 ? -7.050 -5.867 -10.098 1.00 95.50 105 PRO A N 1
ATOM 779 C CA . PRO A 1 105 ? -6.287 -7.077 -10.379 1.00 95.50 105 PRO A CA 1
ATOM 780 C C . PRO A 1 105 ? -7.227 -8.240 -10.698 1.00 95.50 105 PRO A C 1
ATOM 782 O O . PRO A 1 105 ? -7.886 -8.803 -9.822 1.00 95.50 105 PRO A O 1
ATOM 785 N N . ARG A 1 106 ? -7.283 -8.615 -11.978 1.00 96.00 106 ARG A N 1
ATOM 786 C CA . ARG A 1 106 ? -8.036 -9.768 -12.485 1.00 96.00 106 ARG A CA 1
ATOM 787 C C . ARG A 1 106 ? -7.108 -10.679 -13.283 1.00 96.00 106 ARG A C 1
ATOM 789 O O . ARG A 1 106 ? -6.457 -10.230 -14.222 1.00 96.00 106 ARG A O 1
ATOM 796 N N . GLY A 1 107 ? -7.091 -11.969 -12.951 1.00 96.50 107 GLY A N 1
ATOM 797 C CA . GLY A 1 107 ? -6.234 -12.946 -13.629 1.00 96.50 107 GLY A CA 1
ATOM 798 C C . GLY A 1 107 ? -4.747 -12.700 -13.362 1.00 96.50 107 GLY A C 1
ATOM 799 O O . GLY A 1 107 ? -4.361 -12.473 -12.221 1.00 96.50 107 GLY A O 1
ATOM 800 N N . TRP A 1 108 ? -3.927 -12.766 -14.414 1.00 96.81 108 TRP A N 1
ATOM 801 C CA . TRP A 1 108 ? -2.474 -12.601 -14.342 1.00 96.81 108 TRP A CA 1
ATOM 802 C C . TRP A 1 108 ? -2.004 -11.501 -15.297 1.00 96.81 108 TRP A C 1
ATOM 804 O O . TRP A 1 108 ? -2.471 -11.429 -16.434 1.00 96.81 108 TRP A O 1
ATOM 814 N N . LEU A 1 109 ? -1.036 -10.691 -14.857 1.00 96.50 109 LEU A N 1
ATOM 815 C CA . LEU A 1 109 ? -0.268 -9.785 -15.712 1.00 96.50 109 LEU A CA 1
ATOM 816 C C . LEU A 1 109 ? 1.137 -10.359 -15.916 1.00 96.50 109 LEU A C 1
ATOM 818 O O . LEU A 1 109 ? 1.833 -10.650 -14.945 1.00 96.50 109 LEU A O 1
ATOM 822 N N . VAL A 1 110 ? 1.563 -10.482 -17.173 1.00 95.38 110 VAL A N 1
ATOM 823 C CA . VAL A 1 110 ? 2.912 -10.929 -17.539 1.00 95.38 110 VAL A CA 1
ATOM 824 C C . VAL A 1 110 ? 3.608 -9.799 -18.289 1.00 95.38 110 VAL A C 1
ATOM 826 O O . VAL A 1 110 ? 3.083 -9.298 -19.282 1.00 95.38 110 VAL A O 1
ATOM 829 N N . LEU A 1 111 ? 4.783 -9.394 -17.808 1.00 92.31 111 LEU A N 1
ATOM 830 C CA . LEU A 1 111 ? 5.643 -8.406 -18.457 1.00 92.31 111 LEU A CA 1
ATOM 831 C C . LEU A 1 111 ? 6.850 -9.135 -19.056 1.00 92.31 111 LEU A C 1
ATOM 833 O O . LEU A 1 111 ? 7.538 -9.866 -18.347 1.00 92.31 111 LEU A O 1
ATOM 837 N N . VAL A 1 112 ? 7.094 -8.946 -20.354 1.00 90.38 112 VAL A N 1
ATOM 838 C CA . VAL A 1 112 ? 8.204 -9.566 -21.094 1.00 90.38 112 VAL A CA 1
ATOM 839 C C . VAL A 1 112 ? 8.924 -8.479 -21.880 1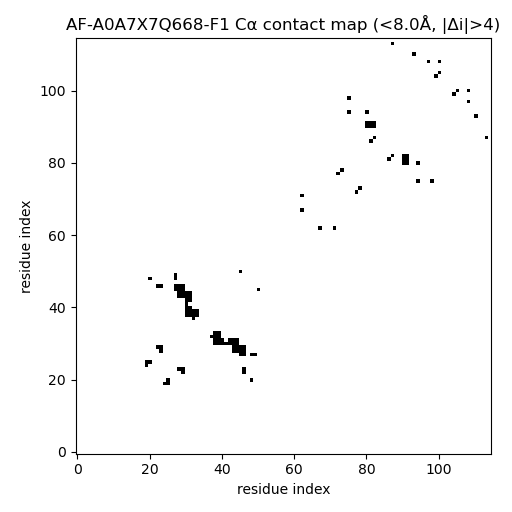.00 90.38 112 VAL A C 1
ATOM 841 O O . VAL A 1 112 ? 8.278 -7.610 -22.463 1.00 90.38 112 VAL A O 1
ATOM 844 N N . GLY A 1 113 ? 10.251 -8.531 -21.905 1.00 84.56 113 GLY A N 1
ATOM 845 C CA . GLY A 1 113 ? 11.078 -7.599 -22.659 1.00 84.56 113 GLY A CA 1
ATOM 846 C C . GLY A 1 113 ? 12.467 -8.173 -22.938 1.00 84.56 113 GLY A C 1
ATOM 847 O O . GLY A 1 113 ? 12.781 -9.263 -22.451 1.00 84.56 113 GLY A O 1
ATOM 848 N N . PRO A 1 114 ? 13.283 -7.465 -23.737 1.00 79.69 114 PRO A N 1
ATOM 849 C CA . PRO A 1 114 ? 14.686 -7.808 -23.949 1.00 79.69 114 PRO A CA 1
ATOM 850 C C . PRO A 1 114 ? 15.459 -7.859 -22.623 1.00 79.69 114 PRO A C 1
ATOM 852 O O . PRO A 1 114 ? 15.114 -7.139 -21.682 1.00 79.69 114 PRO A O 1
ATOM 855 N N . VAL A 1 115 ? 16.489 -8.707 -22.569 1.00 63.44 115 VAL A N 1
ATOM 856 C CA . VAL A 1 115 ? 17.441 -8.791 -21.445 1.00 63.44 115 VAL A CA 1
ATOM 857 C C . VAL A 1 115 ? 18.575 -7.787 -21.578 1.00 63.44 115 VAL A C 1
ATOM 859 O O . VAL A 1 115 ? 18.972 -7.503 -22.731 1.00 63.44 115 VAL A O 1
#

Solvent-accessible surface area (backbone atoms only — not comparable to full-atom values): 7727 Å² total; per-residue (Å²): 134,90,83,83,88,80,90,74,80,84,75,80,71,82,77,78,74,72,89,50,47,87,87,40,68,65,68,52,41,40,53,52,69,42,98,86,70,46,68,34,84,92,46,81,41,75,28,78,91,39,48,68,59,52,51,51,51,52,50,55,49,52,50,62,75,61,70,44,72,88,50,69,81,60,47,88,86,67,52,58,62,74,51,57,95,87,49,65,91,58,47,43,58,51,51,52,50,49,53,52,38,72,77,56,77,68,93,82,89,85,89,85,78,88,132

Foldseek 3Di:
DDDDDDDDDDPDDPDPPDPADPQCRPPQKAFDADPVRHGDPVDIGGDPVCVVVVVVVVVVVVVVVVPCVVPVPDDLVPADLQHPVVDDPCSNVLSVVVVVCVVPPDDDDDDDDDD

Sequence (115 aa):
MSNAEAGQPAGSLPEEADPRCTVCRGAGFVHPVLASGEPDYSRVVPCACRTDALLREKQSTLERYSNLGFLTHYSFETLQPSGRAGGVDGFAVALESARRYAAEPRGWLVLVGPV

pLDDT: mean 8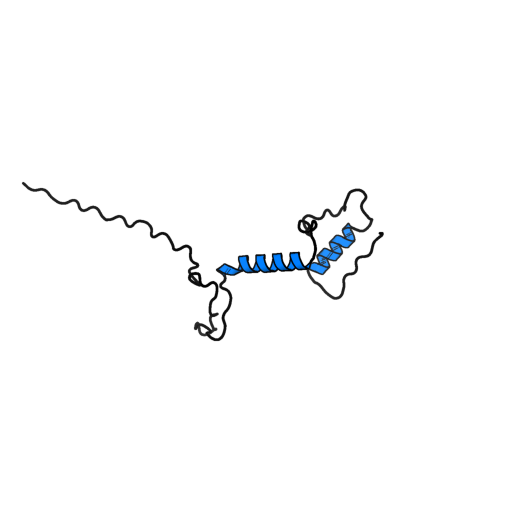4.48, std 16.42, range [38.41, 97.56]

Radius of gyration: 28.66 Å; Cα contacts (8 Å, |Δi|>4): 61; chains: 1; bounding box: 47×68×86 Å